Protein AF-A0A6A3ZBZ3-F1 (afdb_monomer_lite)

Structure (mmCIF, N/CA/C/O backbone):
data_AF-A0A6A3ZBZ3-F1
#
_entry.id   AF-A0A6A3ZBZ3-F1
#
loop_
_atom_site.group_PDB
_atom_site.id
_atom_site.type_symbol
_atom_site.label_atom_id
_atom_site.label_alt_id
_atom_site.label_comp_id
_atom_site.label_asym_id
_atom_site.label_entity_id
_atom_site.label_seq_id
_atom_site.pdbx_PDB_ins_code
_atom_site.Cartn_x
_atom_site.Cartn_y
_atom_site.Cartn_z
_atom_site.occupancy
_atom_site.B_iso_or_equiv
_atom_site.auth_seq_id
_atom_site.auth_comp_id
_atom_site.auth_asym_id
_atom_site.auth_atom_id
_atom_site.pdbx_PDB_model_num
ATOM 1 N N . MET A 1 1 ? 9.903 -62.762 28.274 1.00 45.03 1 MET A N 1
ATOM 2 C CA . MET A 1 1 ? 10.718 -61.702 27.640 1.00 45.03 1 MET A CA 1
ATOM 3 C C . MET A 1 1 ? 9.927 -61.176 26.460 1.00 45.03 1 MET A C 1
ATOM 5 O O . MET A 1 1 ? 9.579 -61.993 25.629 1.00 45.03 1 MET A O 1
ATOM 9 N N . THR A 1 2 ? 9.534 -59.919 26.306 1.00 43.53 2 THR A N 1
ATOM 10 C CA . THR A 1 2 ? 9.817 -58.628 26.967 1.00 43.53 2 THR A CA 1
ATOM 11 C C . THR A 1 2 ? 8.747 -57.702 26.366 1.00 43.53 2 THR A C 1
ATOM 13 O O . THR A 1 2 ? 8.672 -57.590 25.150 1.00 43.53 2 THR A O 1
ATOM 16 N N . LEU A 1 3 ? 7.726 -57.290 27.122 1.00 58.16 3 LEU A N 1
ATOM 17 C CA . LEU A 1 3 ? 7.588 -55.917 27.636 1.00 58.16 3 LEU A CA 1
ATOM 18 C C . LEU A 1 3 ? 8.280 -54.863 26.760 1.00 58.16 3 LEU A C 1
ATOM 20 O O . LEU A 1 3 ? 9.474 -54.665 26.926 1.00 58.16 3 LEU A O 1
ATOM 24 N N . LEU A 1 4 ? 7.526 -54.199 25.883 1.00 53.72 4 LEU A N 1
ATOM 25 C CA . LEU A 1 4 ? 7.775 -52.865 25.316 1.00 53.72 4 LEU A CA 1
ATOM 26 C C . LEU A 1 4 ? 6.500 -52.501 24.544 1.00 53.72 4 LEU A C 1
ATOM 28 O O . LEU A 1 4 ? 6.091 -53.239 23.662 1.00 53.72 4 LEU A O 1
ATOM 32 N N . SER A 1 5 ? 5.775 -51.422 24.768 1.00 53.56 5 SER A N 1
ATOM 33 C CA . SER A 1 5 ? 5.773 -50.362 25.770 1.00 53.56 5 SER A CA 1
ATOM 34 C C . SER A 1 5 ? 4.606 -49.502 25.293 1.00 53.56 5 SER A C 1
ATOM 36 O O . SER A 1 5 ? 4.602 -49.087 24.133 1.00 53.56 5 SER A O 1
ATOM 38 N N . LEU A 1 6 ? 3.589 -49.295 26.132 1.00 58.56 6 LEU A N 1
ATOM 39 C CA . LEU A 1 6 ? 2.494 -48.377 25.826 1.00 58.56 6 LEU A CA 1
ATOM 40 C C . LEU A 1 6 ? 3.065 -46.956 25.710 1.00 58.56 6 LEU A C 1
ATOM 42 O O . LEU A 1 6 ? 3.257 -46.275 26.712 1.00 58.56 6 LEU A O 1
ATOM 46 N N . GLY A 1 7 ? 3.374 -46.528 24.488 1.00 60.03 7 GLY A N 1
ATOM 47 C CA . GLY A 1 7 ? 3.739 -45.152 24.177 1.00 60.03 7 GLY A CA 1
ATOM 48 C C . GLY A 1 7 ? 2.477 -44.346 23.909 1.00 60.03 7 GLY A C 1
ATOM 49 O O . GLY A 1 7 ? 2.006 -44.290 22.777 1.00 60.03 7 GLY A O 1
ATOM 50 N N . LEU A 1 8 ? 1.908 -43.763 24.962 1.00 62.28 8 LEU A N 1
ATOM 51 C CA . LEU A 1 8 ? 0.786 -42.833 24.879 1.00 62.28 8 LEU A CA 1
ATOM 52 C C . LEU A 1 8 ? 1.278 -41.539 24.200 1.00 62.28 8 LEU A C 1
ATOM 54 O O . LEU A 1 8 ? 1.898 -40.691 24.839 1.00 62.28 8 LEU A O 1
ATOM 58 N N . LEU A 1 9 ? 1.041 -41.392 22.896 1.00 62.69 9 LEU A N 1
ATOM 59 C CA . LEU A 1 9 ? 1.233 -40.123 22.191 1.00 62.69 9 LEU A CA 1
ATOM 60 C C . LEU A 1 9 ? 0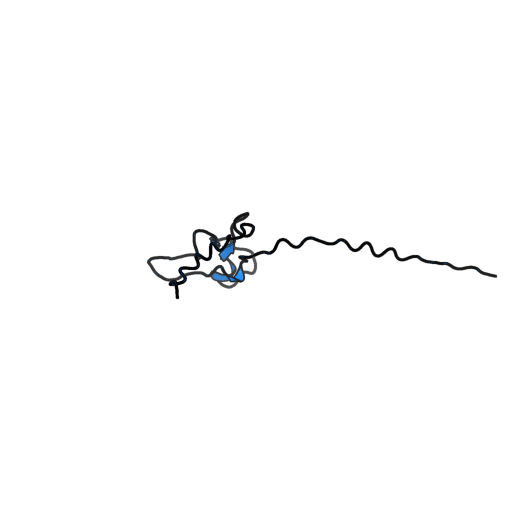.102 -39.176 22.610 1.00 62.69 9 LEU A C 1
ATOM 62 O O . LEU A 1 9 ? -0.980 -39.178 22.028 1.00 62.69 9 LEU A O 1
ATOM 66 N N . ALA A 1 10 ? 0.342 -38.390 23.660 1.00 63.38 10 ALA A N 1
ATOM 67 C CA . ALA A 1 10 ? -0.512 -37.266 24.012 1.00 63.38 10 ALA A CA 1
ATOM 68 C C . ALA A 1 10 ? -0.364 -36.185 22.930 1.00 63.38 10 ALA A C 1
ATOM 70 O O . ALA A 1 10 ? 0.533 -35.346 22.980 1.00 63.38 10 ALA A O 1
ATOM 71 N N . LEU A 1 11 ? -1.233 -36.236 21.919 1.00 65.31 11 LEU A N 1
ATOM 72 C CA . LEU A 1 11 ? -1.387 -35.172 20.937 1.00 65.31 11 LEU A CA 1
ATOM 73 C C . LEU A 1 11 ? -2.092 -34.006 21.639 1.00 65.31 11 LEU A C 1
ATOM 75 O O . LEU A 1 11 ? -3.320 -33.964 21.717 1.00 65.31 11 LEU A O 1
ATOM 79 N N . SER A 1 12 ? -1.323 -33.082 22.216 1.00 63.28 12 SER A N 1
ATOM 80 C CA . SER A 1 12 ? -1.872 -31.825 22.714 1.00 63.28 12 SER A CA 1
ATOM 81 C C . SER A 1 12 ? -2.409 -31.043 21.519 1.00 63.28 12 SER A C 1
ATOM 83 O O . SER A 1 12 ? -1.648 -30.409 20.787 1.00 63.28 12 SER A O 1
ATOM 85 N N . ALA A 1 13 ? -3.721 -31.121 21.303 1.00 63.78 13 ALA A N 1
ATOM 86 C CA . ALA A 1 13 ? -4.439 -30.248 20.392 1.00 63.78 13 ALA A CA 1
ATOM 87 C C . ALA A 1 13 ? -4.365 -28.825 20.958 1.00 63.78 13 ALA A C 1
ATOM 89 O O . ALA A 1 13 ? -5.205 -28.406 21.751 1.00 63.78 13 ALA A O 1
ATOM 90 N N . ALA A 1 14 ? -3.315 -28.092 20.587 1.00 64.56 14 ALA A N 1
ATOM 91 C CA . ALA A 1 14 ? -3.296 -26.651 20.734 1.00 64.56 14 ALA A CA 1
ATOM 92 C C . ALA A 1 14 ? -4.395 -26.113 19.815 1.00 64.56 14 ALA A C 1
ATOM 94 O O . ALA A 1 14 ? -4.216 -26.010 18.602 1.00 64.56 14 ALA A O 1
ATOM 95 N N . THR A 1 15 ? -5.566 -25.824 20.376 1.00 61.59 15 THR A N 1
ATOM 96 C CA . THR A 1 15 ? -6.579 -25.036 19.682 1.00 61.59 15 THR A CA 1
ATOM 97 C C . THR A 1 15 ? -6.042 -23.614 19.589 1.00 61.59 15 THR A C 1
ATOM 99 O O . THR A 1 15 ? -6.299 -22.784 20.458 1.00 61.59 15 THR A O 1
ATOM 102 N N . ALA A 1 16 ? -5.228 -23.349 18.566 1.00 63.69 16 ALA A N 1
ATOM 103 C CA . ALA A 1 16 ? -4.895 -21.993 18.178 1.00 63.69 16 ALA A CA 1
ATOM 104 C C . ALA A 1 16 ? -6.204 -21.337 17.734 1.00 63.69 16 ALA A C 1
ATOM 106 O O . ALA A 1 16 ? -6.761 -21.676 16.690 1.00 63.69 16 ALA A O 1
ATOM 107 N N . SER A 1 17 ? -6.734 -20.441 18.564 1.00 58.66 17 SER A N 1
ATOM 108 C CA . SER A 1 17 ? -7.800 -19.531 18.169 1.00 58.66 17 SER A CA 1
ATOM 109 C C . SER A 1 17 ? -7.233 -18.623 17.082 1.00 58.66 17 SER A C 1
ATOM 111 O O . SER A 1 17 ? -6.627 -17.595 17.383 1.00 58.66 17 SER A O 1
ATOM 113 N N . ALA A 1 18 ? -7.351 -19.043 15.821 1.00 62.25 18 ALA A N 1
ATOM 114 C CA . ALA A 1 18 ? -7.041 -18.193 14.688 1.00 62.25 18 ALA A CA 1
ATOM 115 C C . ALA A 1 18 ? -7.970 -16.981 14.786 1.00 62.25 18 ALA A C 1
ATOM 117 O O . ALA A 1 18 ? -9.188 -17.114 14.656 1.00 62.25 18 ALA A O 1
ATOM 118 N N . ALA A 1 19 ? -7.405 -15.812 15.093 1.00 62.78 19 ALA A N 1
ATOM 119 C CA . ALA A 1 19 ? -8.131 -14.566 14.939 1.00 62.78 19 ALA A CA 1
ATOM 120 C C . ALA A 1 19 ? -8.627 -14.521 13.490 1.00 62.78 19 ALA A C 1
ATOM 122 O O . ALA A 1 19 ? -7.853 -14.757 12.561 1.00 62.78 19 ALA A O 1
ATOM 123 N N . THR A 1 20 ? -9.922 -14.290 13.294 1.00 62.19 20 THR A N 1
ATOM 124 C CA . THR A 1 20 ? -10.484 -14.137 11.954 1.00 62.19 20 THR A CA 1
ATOM 125 C C . THR A 1 20 ? -9.916 -12.855 11.361 1.00 62.19 20 THR A C 1
ATOM 127 O O . THR A 1 20 ? -10.373 -11.764 11.697 1.00 62.19 20 THR A O 1
ATOM 130 N N . VAL A 1 21 ? -8.885 -12.982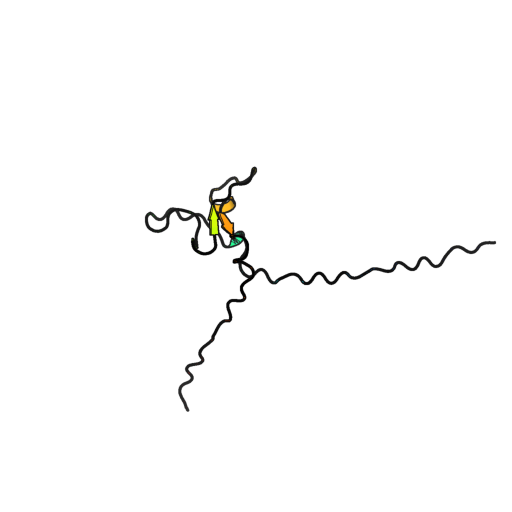 10.528 1.00 64.44 21 VAL A N 1
ATOM 131 C CA . VAL A 1 21 ? -8.334 -11.869 9.757 1.00 64.44 21 VAL A CA 1
ATOM 132 C C . VAL A 1 21 ? -9.370 -11.518 8.696 1.00 64.44 21 VAL A C 1
ATOM 134 O O . VAL A 1 21 ? -9.623 -12.298 7.784 1.00 64.44 21 VAL A O 1
ATOM 137 N N . LEU A 1 22 ? -10.032 -10.377 8.873 1.00 71.00 22 LEU A N 1
ATOM 138 C CA . LEU A 1 22 ? -11.072 -9.899 7.953 1.00 71.00 22 LEU A CA 1
ATOM 139 C C . LEU A 1 22 ? -10.479 -9.137 6.763 1.00 71.00 22 LEU A C 1
ATOM 141 O O . LEU A 1 22 ? -11.130 -8.996 5.733 1.00 71.00 22 LEU A O 1
ATOM 145 N N . VAL A 1 23 ? -9.261 -8.626 6.934 1.00 79.62 23 VAL A N 1
ATOM 146 C CA . VAL A 1 23 ? -8.518 -7.841 5.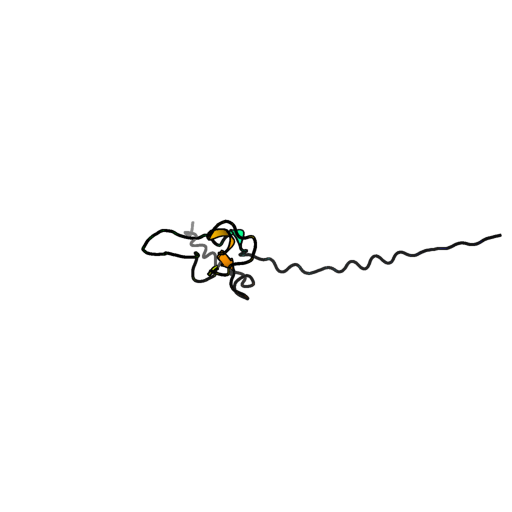950 1.00 79.62 23 VAL A CA 1
ATOM 147 C C . VAL A 1 23 ? -7.068 -8.308 6.008 1.00 79.62 23 VAL A C 1
ATOM 149 O O . VAL A 1 23 ? -6.421 -8.163 7.046 1.00 79.62 23 VAL A O 1
ATOM 152 N N . ASP A 1 24 ? -6.579 -8.885 4.917 1.00 87.88 24 ASP A N 1
ATOM 153 C CA . ASP A 1 24 ? -5.187 -9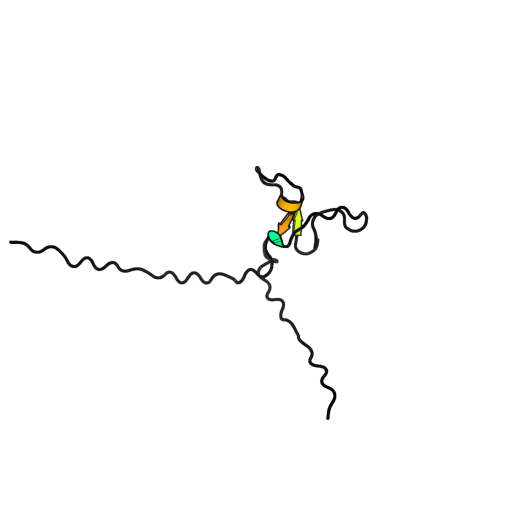.307 4.742 1.00 87.88 24 ASP A CA 1
ATOM 154 C C . ASP A 1 24 ? -4.536 -8.588 3.547 1.00 87.88 24 ASP A C 1
ATOM 156 O O . ASP A 1 24 ? -5.209 -7.859 2.810 1.00 87.88 24 ASP A O 1
ATOM 160 N N . ASP A 1 25 ? -3.227 -8.778 3.362 1.00 92.12 25 ASP A N 1
ATOM 161 C CA . ASP A 1 25 ? -2.425 -8.107 2.327 1.00 92.12 25 ASP A CA 1
ATOM 162 C C . ASP A 1 25 ? -3.003 -8.275 0.911 1.00 92.12 25 ASP A C 1
ATOM 164 O O . ASP A 1 25 ? -2.869 -7.370 0.092 1.00 92.12 25 ASP A O 1
ATOM 168 N N . SER A 1 26 ? -3.726 -9.365 0.618 1.00 91.25 26 SER A N 1
ATOM 169 C CA . SER A 1 26 ? -4.361 -9.572 -0.694 1.00 91.25 26 SER A CA 1
ATOM 170 C C . SER A 1 26 ? -5.432 -8.530 -1.034 1.00 91.25 26 SER A C 1
ATOM 172 O O . SER A 1 26 ? -5.779 -8.353 -2.203 1.00 91.25 26 SER A O 1
ATOM 174 N N . THR A 1 27 ? -5.945 -7.814 -0.030 1.00 90.88 27 THR A N 1
ATOM 175 C CA . THR A 1 27 ? -6.905 -6.717 -0.213 1.00 90.88 27 THR A CA 1
ATOM 176 C C . THR A 1 27 ? -6.231 -5.374 -0.505 1.00 90.88 27 THR A C 1
ATOM 178 O O . THR A 1 27 ? -6.894 -4.451 -0.985 1.00 90.88 27 THR A O 1
ATOM 181 N N . CYS A 1 28 ? -4.926 -5.259 -0.246 1.00 95.56 28 CYS A N 1
ATOM 182 C CA . CYS A 1 28 ? -4.155 -4.039 -0.423 1.00 95.56 28 CYS A CA 1
ATOM 183 C C . CYS A 1 28 ? -3.555 -3.980 -1.832 1.00 95.56 28 CYS A C 1
ATOM 185 O O . CYS A 1 28 ? -2.721 -4.796 -2.210 1.00 95.56 28 CYS A O 1
ATOM 187 N N . VAL A 1 29 ? -3.956 -2.984 -2.626 1.00 97.25 29 VAL A N 1
ATOM 188 C CA . VAL A 1 29 ? -3.521 -2.868 -4.030 1.00 97.25 29 VAL A CA 1
ATOM 189 C C . VAL A 1 29 ? -2.965 -1.481 -4.304 1.00 97.25 29 VAL A C 1
ATOM 191 O O . VAL A 1 29 ? -3.483 -0.474 -3.812 1.00 97.25 29 VAL A O 1
ATOM 194 N N . TRP A 1 30 ? -1.918 -1.415 -5.124 1.00 98.19 30 TRP A N 1
ATOM 195 C CA . TRP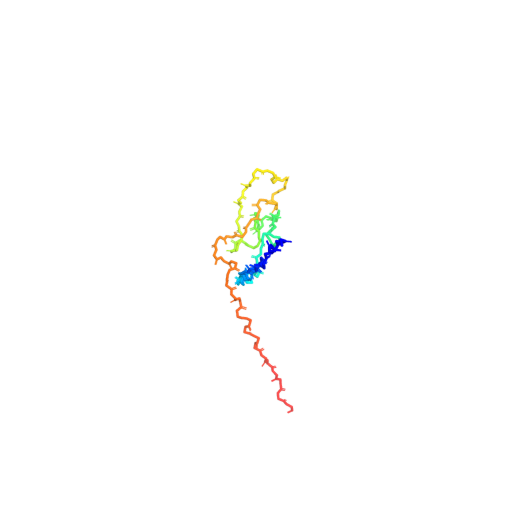 A 1 30 ? -1.395 -0.147 -5.604 1.00 98.19 30 TRP A CA 1
ATOM 196 C C . TRP A 1 30 ? -2.349 0.492 -6.621 1.00 98.19 30 TRP A C 1
ATOM 198 O O . TRP A 1 30 ? -2.639 -0.075 -7.677 1.00 98.19 30 TRP A O 1
ATOM 208 N N . SER A 1 31 ? -2.799 1.709 -6.333 1.00 98.12 31 SER A N 1
ATOM 209 C CA . SER A 1 31 ? -3.564 2.538 -7.259 1.00 98.12 31 SER A CA 1
ATOM 210 C C . SER A 1 31 ? -2.641 3.495 -8.006 1.00 98.12 31 SER A C 1
ATOM 212 O O . SER A 1 31 ? -1.846 4.217 -7.408 1.00 98.12 31 SER A O 1
ATOM 214 N N . TRP A 1 32 ? -2.799 3.535 -9.330 1.00 97.50 32 TRP A N 1
ATOM 215 C CA . TRP A 1 32 ? -2.147 4.500 -10.223 1.00 97.50 32 TRP A CA 1
ATOM 216 C C . TRP A 1 32 ? -3.004 5.741 -10.495 1.00 97.50 32 TRP A C 1
ATOM 218 O O . TRP A 1 32 ? -2.609 6.616 -11.265 1.00 97.50 32 TRP A O 1
ATOM 228 N N . SER A 1 33 ? -4.198 5.819 -9.903 1.00 97.12 33 SER A N 1
ATOM 229 C CA . SER A 1 33 ? -5.086 6.957 -10.114 1.00 97.12 33 SER A CA 1
ATOM 230 C C . SER A 1 33 ? -4.501 8.216 -9.460 1.00 97.12 33 SER A C 1
ATOM 232 O O . SER A 1 33 ? -4.148 8.167 -8.282 1.00 97.12 33 SER A O 1
ATOM 234 N N . PRO A 1 34 ? -4.458 9.370 -10.154 1.00 95.50 34 PRO A N 1
ATOM 235 C CA . PRO A 1 34 ? -3.902 10.608 -9.603 1.00 95.50 34 PRO A CA 1
ATOM 236 C C . PRO A 1 34 ? -4.548 11.060 -8.287 1.00 95.50 34 PRO A C 1
ATOM 238 O O . PRO A 1 34 ? -3.892 11.684 -7.461 1.00 95.50 34 PRO A O 1
ATOM 241 N N . SER A 1 35 ? -5.829 10.742 -8.075 1.00 95.94 35 SER A N 1
ATOM 242 C CA . SER A 1 35 ? -6.576 11.112 -6.867 1.00 95.94 35 SER A CA 1
ATOM 243 C C . SER A 1 35 ? -6.380 10.155 -5.687 1.00 95.94 35 SER A C 1
ATOM 245 O O . SER A 1 35 ? -6.838 10.448 -4.586 1.00 95.94 35 SER A O 1
ATOM 247 N N . SER A 1 36 ? -5.740 9.004 -5.900 1.00 94.12 36 SER A N 1
ATOM 248 C CA . SER A 1 36 ? -5.580 7.948 -4.888 1.00 94.12 36 SER A CA 1
ATOM 249 C C . SER A 1 36 ? -4.255 7.192 -5.034 1.00 94.12 36 SER A C 1
ATOM 251 O O . SER A 1 36 ? -4.181 6.013 -4.697 1.00 94.12 36 SER A O 1
ATOM 253 N N . LEU A 1 37 ? -3.218 7.868 -5.541 1.00 97.38 37 LEU A N 1
ATOM 254 C CA . LEU A 1 37 ? -1.920 7.271 -5.846 1.00 97.38 37 LEU A CA 1
ATOM 255 C C . LEU A 1 37 ? -1.309 6.621 -4.594 1.00 97.38 37 LEU A C 1
ATOM 257 O O . LEU A 1 37 ? -1.153 7.283 -3.567 1.00 97.38 37 LEU A O 1
ATOM 261 N N . GLY A 1 38 ? -0.954 5.339 -4.695 1.00 97.88 38 GLY A N 1
ATOM 262 C CA . GLY A 1 38 ? -0.400 4.545 -3.594 1.00 97.88 38 GLY A CA 1
ATOM 263 C C . GLY A 1 38 ? -1.294 3.378 -3.171 1.00 97.88 38 GLY A C 1
ATOM 264 O O . GLY A 1 38 ? -2.229 3.006 -3.880 1.00 97.88 38 GLY A O 1
ATOM 265 N N . CYS A 1 39 ? -0.996 2.774 -2.019 1.00 98.19 39 CYS A N 1
ATOM 266 C CA . CYS A 1 39 ? -1.723 1.607 -1.516 1.00 98.19 39 CYS A CA 1
ATOM 267 C C . CYS A 1 39 ? -3.137 1.967 -1.047 1.00 98.19 39 CYS A C 1
ATOM 269 O O . CYS A 1 39 ? -3.327 2.897 -0.260 1.00 98.19 39 CYS A O 1
ATOM 271 N N . GLN A 1 40 ? -4.126 1.204 -1.514 1.00 96.94 40 GLN A N 1
ATOM 272 C CA . GLN A 1 40 ? -5.534 1.399 -1.181 1.00 96.94 40 GLN A CA 1
ATOM 273 C C . GLN A 1 40 ? -6.159 0.142 -0.557 1.00 96.94 40 GLN A C 1
ATOM 275 O O . GLN A 1 40 ? -5.786 -0.962 -0.954 1.00 96.94 40 GLN A O 1
ATOM 280 N N . PRO A 1 41 ? -7.136 0.308 0.362 1.00 93.69 41 PRO A N 1
ATOM 281 C CA . PRO A 1 41 ? -7.602 1.582 0.927 1.00 93.69 41 PRO A CA 1
ATOM 282 C C . PRO A 1 41 ? -6.584 2.183 1.911 1.00 93.69 41 PRO A C 1
ATOM 284 O O . PRO A 1 41 ? -6.147 1.517 2.847 1.00 93.69 41 PRO A O 1
ATOM 287 N N . SER A 1 42 ? -6.247 3.466 1.754 1.00 94.38 42 SER A N 1
ATOM 288 C CA . SER A 1 42 ? -5.179 4.133 2.530 1.00 94.38 42 SER A CA 1
ATOM 289 C C . SER A 1 42 ? -5.414 4.180 4.047 1.00 94.38 42 SER A C 1
ATOM 291 O O . SER A 1 42 ? -4.480 4.380 4.826 1.00 94.38 42 SER A O 1
ATOM 293 N N . ALA A 1 43 ? -6.658 3.980 4.490 1.00 91.69 43 ALA A N 1
ATOM 294 C CA . ALA A 1 43 ? -6.995 3.842 5.902 1.00 91.69 43 ALA A CA 1
ATOM 295 C C . ALA A 1 43 ? -6.395 2.562 6.509 1.00 91.69 43 ALA A C 1
ATOM 297 O O . ALA A 1 43 ? -5.866 2.613 7.619 1.00 91.69 43 ALA A O 1
ATOM 298 N N . LEU A 1 44 ? -6.422 1.452 5.765 1.00 92.69 44 LEU A N 1
ATOM 299 C CA . LEU A 1 44 ? -6.051 0.119 6.249 1.00 92.69 44 LEU A CA 1
ATOM 300 C C . LEU A 1 44 ? -4.687 -0.342 5.738 1.00 92.69 44 LEU A C 1
ATOM 302 O O . LEU A 1 44 ? -4.009 -1.087 6.434 1.00 92.69 44 LEU A O 1
ATOM 306 N N . CYS A 1 45 ? -4.290 0.105 4.550 1.00 95.81 45 CYS A N 1
ATOM 307 C CA . CYS A 1 45 ? -3.085 -0.351 3.875 1.00 95.81 45 CYS A CA 1
ATOM 308 C C . CYS A 1 45 ? -1.986 0.711 3.902 1.00 95.81 45 CYS A C 1
ATOM 310 O O . CYS A 1 45 ? -2.257 1.916 3.870 1.00 95.81 45 CYS A O 1
ATOM 312 N N . GLU A 1 46 ? -0.739 0.261 3.912 1.00 97.19 46 GLU A N 1
ATOM 313 C CA . GLU A 1 46 ? 0.451 1.090 3.753 1.00 97.19 46 GLU A CA 1
ATOM 314 C C . GLU A 1 46 ? 1.449 0.450 2.787 1.00 97.19 46 GLU A C 1
ATOM 316 O O . GLU A 1 46 ? 1.402 -0.749 2.516 1.00 97.19 46 GLU A O 1
ATOM 321 N N . TYR A 1 47 ? 2.340 1.273 2.234 1.00 98.00 47 TYR A N 1
ATOM 322 C CA . TYR A 1 47 ? 3.444 0.771 1.426 1.00 98.00 47 TYR A CA 1
ATOM 323 C C . TYR A 1 47 ? 4.569 0.307 2.351 1.00 98.00 47 TYR A C 1
ATOM 325 O O . TYR A 1 47 ? 5.187 1.122 3.034 1.00 98.00 47 TYR A O 1
ATOM 333 N N . ASN A 1 48 ? 4.837 -0.993 2.353 1.00 97.69 48 ASN A N 1
ATOM 334 C CA . ASN A 1 48 ? 5.845 -1.646 3.172 1.00 97.69 48 ASN A CA 1
ATOM 335 C C . ASN A 1 48 ? 6.566 -2.720 2.338 1.00 97.69 48 ASN A C 1
ATOM 337 O O . ASN A 1 48 ? 6.137 -3.870 2.254 1.00 97.69 48 ASN A O 1
ATOM 341 N N . PHE A 1 49 ? 7.645 -2.322 1.666 1.00 97.81 49 PHE A N 1
ATOM 342 C CA . PHE A 1 49 ? 8.408 -3.198 0.775 1.00 97.81 49 PHE A CA 1
ATOM 343 C C . PHE A 1 49 ? 9.184 -4.273 1.547 1.00 97.81 49 PHE A C 1
ATOM 345 O O . PHE A 1 49 ? 9.943 -3.953 2.461 1.00 97.81 49 PHE A O 1
ATOM 352 N N . ASN A 1 50 ? 9.084 -5.524 1.091 1.00 97.50 50 ASN A N 1
ATOM 353 C CA . ASN A 1 50 ? 9.962 -6.618 1.494 1.00 97.50 50 ASN A CA 1
ATOM 354 C C . ASN A 1 50 ? 10.793 -7.123 0.310 1.00 97.50 50 ASN A C 1
ATOM 356 O O . ASN A 1 50 ? 10.374 -7.097 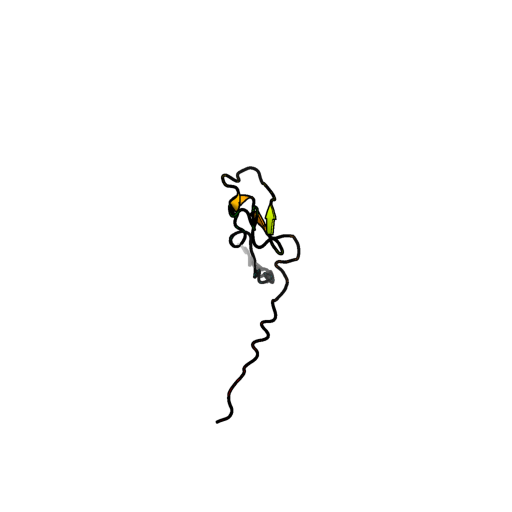-0.847 1.00 97.50 50 ASN A O 1
ATOM 360 N N . VAL A 1 51 ? 11.987 -7.641 0.612 1.00 98.06 51 VAL A N 1
ATOM 361 C CA . VAL A 1 51 ? 12.839 -8.281 -0.398 1.00 98.06 51 VAL A CA 1
ATOM 362 C C . VAL A 1 51 ? 12.088 -9.457 -1.019 1.00 98.06 51 VAL A C 1
ATOM 364 O O . VAL A 1 51 ? 11.736 -10.405 -0.322 1.00 98.06 51 VAL A O 1
ATOM 367 N N . GLY A 1 52 ? 11.892 -9.396 -2.335 1.00 97.44 52 GLY A N 1
ATOM 368 C CA . GLY A 1 52 ? 11.136 -10.393 -3.092 1.00 97.44 52 GLY A CA 1
ATOM 369 C C . GLY A 1 52 ? 9.821 -9.867 -3.660 1.00 97.44 52 GLY A C 1
ATOM 370 O O . GLY A 1 52 ? 9.279 -10.516 -4.547 1.00 97.44 52 GLY A O 1
ATOM 371 N N . ASP A 1 53 ? 9.357 -8.690 -3.233 1.00 98.00 53 ASP A N 1
ATOM 372 C CA . ASP A 1 53 ? 8.232 -8.019 -3.881 1.00 98.00 53 ASP A CA 1
ATOM 373 C C . ASP A 1 53 ? 8.642 -7.615 -5.310 1.00 98.00 53 ASP A C 1
ATOM 375 O O . ASP A 1 53 ? 9.631 -6.902 -5.518 1.00 98.00 53 ASP A O 1
ATOM 379 N N . LEU A 1 54 ? 7.899 -8.092 -6.310 1.00 97.94 54 LEU A N 1
ATOM 380 C CA . LEU A 1 54 ? 8.165 -7.852 -7.733 1.00 97.94 54 LEU A CA 1
ATOM 381 C C . LEU A 1 54 ? 7.295 -6.724 -8.294 1.00 97.94 54 LEU A C 1
ATOM 383 O O . LEU A 1 54 ? 7.602 -6.147 -9.340 1.00 97.94 54 LEU A O 1
ATOM 387 N N . THR A 1 55 ? 6.206 -6.402 -7.602 1.00 97.94 55 THR A N 1
ATOM 388 C CA . THR A 1 55 ? 5.236 -5.376 -7.973 1.00 97.94 55 THR A CA 1
ATOM 389 C C . THR A 1 55 ? 4.940 -4.450 -6.797 1.00 97.94 55 THR A C 1
ATOM 391 O O . THR A 1 55 ? 5.061 -4.826 -5.636 1.00 97.94 55 THR A O 1
ATOM 394 N N . LEU A 1 56 ? 4.481 -3.229 -7.088 1.00 97.88 56 LEU A N 1
ATOM 395 C CA . LEU A 1 56 ? 4.105 -2.274 -6.039 1.00 97.88 56 LEU A CA 1
ATOM 396 C C . LEU A 1 56 ? 2.946 -2.773 -5.168 1.00 97.88 56 LEU A C 1
ATOM 398 O O . LEU A 1 56 ? 2.891 -2.439 -3.990 1.00 97.88 56 LEU A O 1
ATOM 402 N N . SER A 1 57 ? 2.032 -3.564 -5.738 1.00 97.62 57 SER A N 1
ATOM 403 C CA . SER A 1 57 ? 0.918 -4.148 -4.987 1.00 97.62 57 SER A CA 1
ATOM 404 C C . SER A 1 57 ? 1.390 -5.209 -3.995 1.00 97.62 57 SER A C 1
ATOM 406 O O . SER A 1 57 ? 0.831 -5.284 -2.913 1.00 97.62 57 SER A O 1
ATOM 408 N N . GLU A 1 58 ? 2.438 -5.977 -4.305 1.00 97.62 58 GLU A N 1
ATOM 409 C CA . GLU A 1 58 ? 3.024 -6.934 -3.346 1.00 97.62 58 GLU A CA 1
ATOM 410 C C . GLU A 1 58 ? 3.682 -6.233 -2.151 1.00 97.62 58 GLU A C 1
ATOM 412 O O . GLU A 1 58 ? 3.754 -6.794 -1.059 1.00 97.62 58 GLU A O 1
ATOM 417 N N . SER A 1 59 ? 4.103 -4.981 -2.336 1.00 98.25 59 SER A N 1
ATOM 418 C CA . SER A 1 59 ? 4.571 -4.116 -1.254 1.00 98.25 59 SER A CA 1
ATOM 419 C C . SER A 1 59 ? 3.451 -3.373 -0.527 1.00 98.25 59 SER A C 1
ATOM 421 O O . SER A 1 59 ? 3.735 -2.657 0.431 1.00 98.25 59 SER A O 1
ATOM 423 N N . CYS A 1 60 ? 2.191 -3.499 -0.943 1.00 98.19 60 CYS A N 1
ATOM 424 C CA . CYS A 1 60 ? 1.066 -2.946 -0.199 1.00 98.19 60 CYS A CA 1
ATOM 425 C C . CYS A 1 60 ? 0.614 -3.948 0.866 1.00 98.19 60 CYS A C 1
ATOM 427 O O . CYS A 1 60 ? 0.194 -5.054 0.543 1.00 98.19 60 CYS A O 1
ATOM 429 N N . ARG A 1 61 ? 0.684 -3.551 2.139 1.00 96.69 61 ARG A N 1
ATOM 430 C CA . ARG A 1 61 ? 0.403 -4.429 3.285 1.00 96.69 61 ARG A CA 1
ATOM 431 C C . ARG A 1 61 ? -0.601 -3.803 4.231 1.00 96.69 61 ARG A C 1
ATOM 433 O O . ARG A 1 61 ? -0.732 -2.576 4.279 1.00 96.69 61 ARG A O 1
ATOM 440 N N . VAL A 1 62 ? -1.308 -4.636 4.982 1.00 95.19 62 VAL A N 1
ATOM 441 C CA . VAL A 1 62 ? -2.234 -4.163 6.014 1.00 95.19 62 VAL A CA 1
ATOM 442 C C . VAL A 1 62 ? -1.440 -3.611 7.194 1.00 95.19 62 VAL A C 1
ATOM 444 O O . VAL A 1 62 ? -0.469 -4.215 7.641 1.00 95.19 62 VAL A O 1
ATOM 447 N N . LYS A 1 63 ? -1.865 -2.459 7.712 1.00 92.62 63 LYS A N 1
ATOM 448 C CA . LYS A 1 63 ? -1.276 -1.852 8.908 1.00 92.62 63 LYS A CA 1
ATOM 449 C C . LYS A 1 63 ? -1.501 -2.738 10.128 1.00 92.62 63 LYS A C 1
ATOM 451 O O . LYS A 1 63 ? -2.564 -3.340 10.293 1.00 92.62 63 LYS A O 1
ATOM 456 N N . ASP A 1 64 ? -0.552 -2.725 11.048 1.00 89.38 64 ASP A N 1
ATOM 457 C CA . ASP A 1 64 ? -0.693 -3.469 12.294 1.00 89.38 64 ASP A CA 1
ATOM 458 C C . ASP A 1 64 ? -1.931 -3.022 13.094 1.00 89.38 64 ASP A C 1
ATOM 460 O O . ASP A 1 64 ? -2.170 -1.836 13.333 1.00 89.38 64 ASP A O 1
ATOM 464 N N . GLY A 1 65 ? -2.737 -3.996 13.525 1.00 84.94 65 GLY A N 1
ATOM 465 C CA . GLY A 1 65 ? -3.869 -3.788 14.432 1.00 84.94 65 GLY A CA 1
ATOM 466 C C . GLY A 1 65 ? -5.184 -3.344 13.782 1.00 84.94 65 GLY A C 1
ATOM 467 O O . GLY A 1 65 ? -6.202 -3.310 14.474 1.00 84.94 65 GLY A O 1
ATOM 468 N N . VAL A 1 66 ? -5.220 -3.057 12.474 1.00 83.25 66 VAL A N 1
ATOM 469 C CA . VAL A 1 66 ? -6.476 -2.697 11.771 1.00 83.25 66 VAL A CA 1
ATOM 470 C C . VAL A 1 66 ? -7.220 -3.915 11.213 1.00 83.25 66 VAL A C 1
ATOM 472 O O . VAL A 1 66 ? -8.418 -3.850 10.952 1.00 83.25 66 VAL A O 1
ATOM 475 N N . ASN A 1 67 ? -6.528 -5.046 11.085 1.00 74.75 67 ASN A N 1
ATOM 476 C CA . ASN A 1 67 ? -7.047 -6.330 10.606 1.00 74.75 67 ASN A CA 1
ATOM 477 C C . ASN A 1 67 ? -7.827 -7.132 11.664 1.00 74.75 67 ASN A C 1
ATOM 479 O O . ASN A 1 67 ? -8.416 -8.165 11.344 1.00 74.75 67 ASN A O 1
ATOM 483 N N . LEU A 1 68 ? -7.813 -6.673 12.920 1.00 70.69 68 LEU A N 1
ATOM 484 C CA . LEU A 1 68 ? -8.438 -7.345 14.064 1.00 70.69 68 LEU A CA 1
ATOM 485 C C . LEU A 1 68 ? -9.829 -6.799 14.401 1.00 70.69 68 LEU A C 1
ATOM 487 O O . LEU A 1 68 ? -10.510 -7.364 15.255 1.00 70.69 68 LEU A O 1
ATOM 491 N N . TYR A 1 69 ? -10.249 -5.694 13.778 1.00 61.91 69 TYR A N 1
ATOM 492 C CA . TYR A 1 69 ? -11.536 -5.086 14.090 1.00 61.91 69 TYR A CA 1
ATOM 493 C C . TYR A 1 69 ? -12.659 -5.886 13.421 1.00 61.91 69 TYR A C 1
ATOM 495 O O . TYR A 1 69 ? -12.743 -5.878 12.189 1.00 61.91 69 TYR A O 1
ATOM 503 N N . PRO A 1 70 ? -13.567 -6.539 14.175 1.00 61.16 70 PRO A N 1
ATOM 504 C CA . PRO A 1 70 ? -14.824 -6.948 13.587 1.00 61.16 70 PRO A CA 1
ATOM 505 C C . PRO A 1 70 ? -15.528 -5.664 13.170 1.00 61.16 70 PRO A C 1
ATOM 507 O O . PRO A 1 70 ? -15.915 -4.852 14.013 1.00 61.16 70 PRO A O 1
ATOM 510 N N . GLN A 1 71 ? -15.689 -5.451 11.867 1.00 60.78 71 GLN A N 1
ATOM 511 C CA . GLN A 1 71 ? -16.689 -4.499 11.420 1.00 60.78 71 GLN A CA 1
ATOM 512 C C . GLN A 1 71 ? -18.020 -5.108 11.842 1.00 60.78 71 GLN A C 1
ATOM 514 O O . GLN A 1 71 ? -18.532 -6.006 11.176 1.00 60.78 71 GLN A O 1
ATOM 519 N N . GLN A 1 72 ? -18.531 -4.707 13.011 1.00 60.88 72 GLN A N 1
ATOM 520 C CA . GLN A 1 72 ? -19.908 -4.987 13.377 1.00 60.88 72 GLN A CA 1
ATOM 521 C C . GLN A 1 72 ? -20.752 -4.390 12.253 1.00 60.88 72 GLN A C 1
ATOM 523 O O . GLN A 1 72 ? -20.962 -3.182 12.181 1.00 60.88 72 GLN A O 1
ATOM 528 N N . LEU A 1 73 ? -21.160 -5.240 11.312 1.00 63.91 73 LEU A N 1
ATOM 529 C CA . LEU A 1 73 ? -22.121 -4.919 10.277 1.00 63.91 73 LEU A CA 1
ATOM 530 C C . LEU A 1 73 ? -23.428 -4.602 11.001 1.00 63.91 73 LEU A C 1
ATOM 532 O O . LEU A 1 73 ? -24.213 -5.492 11.320 1.00 63.91 73 LEU A O 1
ATOM 536 N N . HIS A 1 74 ? -23.651 -3.323 11.294 1.00 58.28 74 HIS A N 1
ATOM 537 C CA . HIS A 1 74 ? -24.959 -2.829 11.697 1.00 58.28 74 HIS A CA 1
ATOM 538 C C . HIS A 1 74 ? -25.854 -2.846 10.454 1.00 58.28 74 HIS A C 1
ATOM 540 O O . HIS A 1 74 ? -26.021 -1.842 9.765 1.00 58.28 74 HIS A O 1
ATOM 546 N N . LEU A 1 75 ? -26.400 -4.022 10.135 1.00 65.69 75 LEU A N 1
ATOM 547 C CA . LEU A 1 75 ? -27.405 -4.185 9.094 1.00 65.69 75 LEU A CA 1
ATOM 548 C C . LEU A 1 75 ? -28.716 -3.573 9.611 1.00 65.69 75 LEU A C 1
ATOM 550 O O . LEU A 1 75 ? -29.504 -4.229 10.291 1.00 65.69 75 LEU A O 1
ATOM 554 N N . ALA A 1 76 ? -28.937 -2.285 9.349 1.00 69.19 76 ALA A N 1
ATOM 555 C CA . ALA A 1 76 ? -30.220 -1.656 9.632 1.00 69.19 76 ALA A CA 1
ATOM 556 C C . ALA A 1 76 ? -31.268 -2.217 8.655 1.00 69.19 76 ALA A C 1
ATOM 558 O O . ALA A 1 76 ? -31.302 -1.854 7.480 1.00 69.19 76 ALA A O 1
ATOM 559 N N . PHE A 1 77 ? -32.113 -3.133 9.130 1.00 72.94 77 PHE A N 1
ATOM 560 C CA . PHE A 1 77 ? -33.260 -3.627 8.373 1.00 72.94 77 PHE A CA 1
ATOM 561 C C . PHE A 1 77 ? -34.360 -2.557 8.359 1.00 72.94 77 PHE A C 1
ATOM 563 O O . PHE A 1 77 ? -35.083 -2.381 9.337 1.00 72.94 77 PHE A O 1
ATOM 570 N N . ALA A 1 78 ? -34.491 -1.838 7.245 1.00 70.31 78 ALA A N 1
ATOM 571 C CA . ALA A 1 78 ? -35.583 -0.897 6.997 1.00 70.31 78 ALA A CA 1
ATOM 572 C C . ALA A 1 78 ? -36.791 -1.615 6.366 1.00 70.31 78 ALA A C 1
ATOM 574 O O . ALA A 1 78 ? -37.207 -1.293 5.254 1.00 70.31 78 ALA A O 1
ATOM 575 N N . GLY A 1 79 ? -37.327 -2.636 7.039 1.00 74.69 79 GLY A N 1
ATOM 576 C CA . GLY A 1 79 ? -38.544 -3.301 6.575 1.00 74.69 79 GLY A CA 1
ATOM 577 C C . GLY A 1 79 ? -39.723 -2.329 6.553 1.00 74.69 79 GLY A C 1
ATOM 578 O O . GLY A 1 79 ? -40.026 -1.703 7.567 1.00 74.69 79 GLY A O 1
ATOM 579 N N . THR A 1 80 ? -40.402 -2.208 5.413 1.00 70.12 80 THR A N 1
ATOM 580 C CA . THR A 1 80 ? -41.719 -1.568 5.341 1.00 70.12 80 THR A CA 1
ATOM 581 C C . THR A 1 80 ? -42.736 -2.476 6.027 1.00 70.12 80 THR A C 1
ATOM 583 O O . THR A 1 80 ? -42.802 -3.667 5.720 1.00 70.12 80 THR A O 1
ATOM 586 N N . THR A 1 81 ? -43.510 -1.935 6.968 1.00 64.75 81 THR A N 1
ATOM 587 C CA . THR A 1 81 ? -44.653 -2.631 7.573 1.00 64.75 81 THR A CA 1
ATOM 588 C C . THR A 1 81 ? -45.657 -3.051 6.498 1.00 64.75 81 THR A C 1
ATOM 590 O O . THR A 1 81 ? -45.892 -2.288 5.561 1.00 64.75 81 THR A O 1
ATOM 593 N N . ALA A 1 82 ? -46.178 -4.271 6.659 1.00 53.88 82 ALA A N 1
ATOM 594 C CA . ALA A 1 82 ? -47.162 -4.938 5.807 1.00 53.88 82 ALA A CA 1
ATOM 595 C C . ALA A 1 82 ? -48.426 -4.110 5.529 1.00 53.88 82 ALA A C 1
ATOM 597 O O . ALA A 1 82 ? -48.806 -3.302 6.407 1.00 53.88 82 ALA A O 1
#

Radius of gyration: 23.57 Å; chains: 1; bounding box: 60×73×38 Å

Organism: NCBI:txid53985

Secondary structure (DSSP, 8-state):
---------------------SS-GGG-EEE--TTS-EEESTTTEEE---TT--STTTTEEEPTTTTT----------PPP-

Sequence (82 aa):
MTLLSLGLLALSAATASAATVLVDDSTCVWSWSPSSLGCQPSALCEYNFNVGDLTLSESCRVKDGVNLYPQQLHLAFAGTTA

Foldseek 3Di:
DDDDDPPPPPPPPPPPPPQPQPDWLVNWAADPDPVCGATPPPVFWHQADDPPDPDSSNRITGDPPPRRDDPPPPPPPPDDDD

pLDDT: mean 79.97, std 17.08, range [43.53, 98.25]